Protein AF-A0A3N5GJE3-F1 (afdb_monomer_lite)

Radius of gyration: 15.93 Å; chains: 1; bounding box: 24×55×23 Å

Structure (mmCIF, N/CA/C/O backbone):
data_AF-A0A3N5GJE3-F1
#
_entry.id   AF-A0A3N5GJE3-F1
#
loop_
_atom_site.group_PDB
_atom_site.id
_atom_site.type_symbol
_atom_site.label_atom_id
_atom_site.label_alt_id
_atom_site.label_comp_id
_atom_site.label_asym_id
_atom_site.label_entity_id
_atom_site.label_seq_id
_atom_site.pdbx_PDB_ins_code
_atom_site.Cartn_x
_atom_site.Cartn_y
_atom_site.Cartn_z
_atom_site.occupancy
_atom_site.B_iso_or_equiv
_atom_site.auth_seq_id
_atom_site.auth_comp_id
_atom_site.auth_asym_id
_atom_site.auth_atom_id
_atom_site.pdbx_PDB_model_num
ATOM 1 N N . MET A 1 1 ? -4.814 -43.615 0.507 1.00 49.16 1 MET A N 1
ATOM 2 C CA . MET A 1 1 ? -3.958 -42.548 1.063 1.00 49.16 1 MET A CA 1
ATOM 3 C C . MET A 1 1 ? -3.158 -41.949 -0.083 1.00 49.16 1 MET A C 1
ATOM 5 O O . MET A 1 1 ? -2.176 -42.549 -0.493 1.00 49.16 1 MET A O 1
ATOM 9 N N . ALA A 1 2 ? -3.640 -40.852 -0.667 1.00 44.44 2 ALA A N 1
ATOM 10 C CA . ALA A 1 2 ? -2.940 -40.122 -1.722 1.00 44.44 2 ALA A CA 1
ATOM 11 C C . ALA A 1 2 ? -2.365 -38.843 -1.110 1.00 44.44 2 ALA A C 1
ATOM 13 O O . ALA A 1 2 ? -3.074 -38.128 -0.401 1.00 44.44 2 ALA A O 1
ATOM 14 N N . ALA A 1 3 ? -1.070 -38.626 -1.330 1.00 49.97 3 ALA A N 1
ATOM 15 C CA . ALA A 1 3 ? -0.343 -37.456 -0.875 1.00 49.97 3 ALA A CA 1
ATOM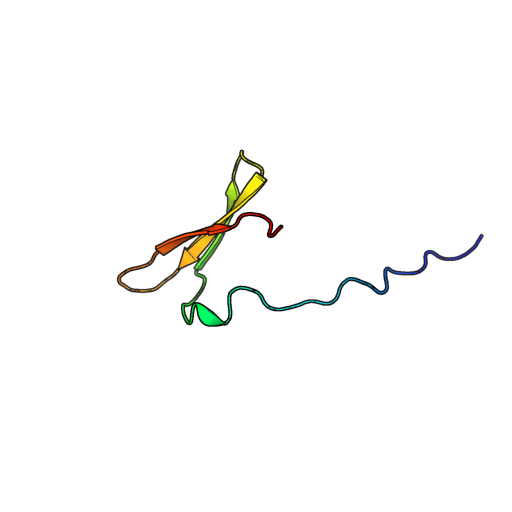 16 C C . ALA A 1 3 ? -1.003 -36.179 -1.408 1.00 49.97 3 ALA A C 1
ATOM 18 O O . ALA A 1 3 ? -1.408 -36.118 -2.570 1.00 49.97 3 ALA A O 1
ATOM 19 N N . ALA A 1 4 ? -1.106 -35.183 -0.530 1.00 55.16 4 ALA A N 1
ATOM 20 C CA . ALA A 1 4 ? -1.535 -33.837 -0.854 1.00 55.16 4 ALA A CA 1
ATOM 21 C C . ALA A 1 4 ? -0.755 -33.336 -2.075 1.00 55.16 4 ALA A C 1
ATOM 23 O O . ALA A 1 4 ? 0.467 -33.189 -2.021 1.00 55.16 4 ALA A O 1
ATOM 24 N N . ALA A 1 5 ? -1.467 -33.098 -3.176 1.00 57.50 5 ALA A N 1
ATOM 25 C CA . ALA A 1 5 ? -0.946 -32.303 -4.268 1.00 57.50 5 ALA A CA 1
ATOM 26 C C . ALA A 1 5 ? -0.620 -30.927 -3.679 1.00 57.50 5 ALA A C 1
ATOM 28 O O . ALA A 1 5 ? -1.522 -30.150 -3.368 1.00 57.50 5 ALA A O 1
ATOM 29 N N . GLY A 1 6 ? 0.667 -30.673 -3.431 1.00 59.28 6 GLY A N 1
ATOM 30 C CA . GLY A 1 6 ? 1.149 -29.344 -3.092 1.00 59.28 6 GLY A CA 1
ATOM 31 C C . GLY A 1 6 ? 0.664 -28.390 -4.175 1.00 59.28 6 GLY A C 1
ATOM 32 O O . GLY A 1 6 ? 0.898 -28.638 -5.355 1.00 59.28 6 GLY A O 1
ATOM 33 N N . TRP A 1 7 ? -0.082 -27.374 -3.758 1.00 65.75 7 TRP A N 1
ATOM 34 C CA . TRP A 1 7 ? -0.704 -26.361 -4.601 1.00 65.75 7 TRP A CA 1
ATOM 35 C C . TRP A 1 7 ? 0.212 -25.901 -5.755 1.00 65.75 7 TRP A C 1
ATOM 37 O O . TRP A 1 7 ? 1.249 -25.283 -5.493 1.00 65.75 7 TRP A O 1
ATOM 47 N N . PRO A 1 8 ? -0.126 -26.204 -7.029 1.00 62.50 8 PRO A N 1
ATOM 48 C CA . PRO A 1 8 ? 0.629 -25.742 -8.198 1.00 62.50 8 PRO A CA 1
ATOM 49 C C . PRO A 1 8 ? 0.455 -24.237 -8.508 1.00 62.50 8 PRO A C 1
ATOM 51 O O . PRO A 1 8 ? 0.897 -23.768 -9.552 1.00 62.50 8 PRO A O 1
ATOM 54 N N . ASP A 1 9 ? -0.163 -23.463 -7.619 1.00 66.06 9 ASP A N 1
ATOM 55 C CA . ASP A 1 9 ? -0.753 -22.150 -7.902 1.00 66.06 9 ASP A CA 1
ATOM 56 C C . ASP A 1 9 ? -0.174 -20.982 -7.085 1.00 66.06 9 ASP A C 1
ATOM 58 O O . ASP A 1 9 ? -0.514 -19.827 -7.333 1.00 66.06 9 ASP A O 1
ATOM 62 N N . SER A 1 10 ? 0.787 -21.217 -6.187 1.00 71.00 10 SER A N 1
ATOM 63 C CA . SER A 1 10 ? 1.478 -20.121 -5.483 1.00 71.00 10 SER A CA 1
ATOM 64 C C . SER A 1 10 ? 2.587 -19.488 -6.333 1.00 71.00 10 SER A C 1
ATOM 66 O O . SER A 1 10 ? 3.764 -19.480 -5.960 1.00 71.00 10 SER A O 1
ATOM 68 N N . VAL A 1 11 ? 2.226 -18.939 -7.496 1.00 79.38 11 VAL A N 1
ATOM 69 C CA . VAL A 1 11 ? 3.140 -18.104 -8.280 1.00 79.38 11 VAL A CA 1
ATOM 70 C C . VAL A 1 11 ? 3.329 -16.787 -7.537 1.00 79.38 11 VAL A C 1
ATOM 72 O O . VAL A 1 11 ? 2.418 -15.971 -7.416 1.00 79.38 11 VAL A O 1
ATOM 75 N N . ARG A 1 12 ? 4.542 -16.558 -7.034 1.00 82.94 12 ARG A N 1
ATOM 76 C CA . ARG A 1 12 ? 4.908 -15.269 -6.446 1.00 82.94 12 ARG A CA 1
ATOM 77 C C . ARG A 1 12 ? 5.056 -14.238 -7.556 1.00 82.94 12 ARG A C 1
ATOM 79 O O . ARG A 1 12 ? 6.076 -14.205 -8.243 1.00 82.94 12 ARG A O 1
ATOM 86 N N . VAL A 1 13 ? 4.051 -13.381 -7.705 1.00 83.62 13 VAL A N 1
ATOM 87 C CA . VAL A 1 13 ? 4.114 -12.231 -8.606 1.00 83.62 13 VAL A CA 1
ATOM 88 C C . VAL A 1 13 ? 4.429 -10.978 -7.786 1.00 83.62 13 VAL A C 1
ATOM 90 O O . VAL A 1 13 ? 3.740 -10.690 -6.809 1.00 83.62 13 VAL A O 1
ATOM 93 N N . PRO A 1 14 ? 5.475 -10.222 -8.136 1.00 87.00 14 PRO A N 1
ATOM 94 C CA . PRO A 1 14 ? 5.766 -8.961 -7.467 1.00 87.00 14 PRO A CA 1
ATOM 95 C C . PRO A 1 14 ? 4.686 -7.911 -7.751 1.00 87.00 14 PRO A C 1
ATOM 97 O O . PRO A 1 14 ? 4.382 -7.609 -8.906 1.00 87.00 14 PRO A O 1
ATOM 100 N N . LEU A 1 15 ? 4.159 -7.327 -6.677 1.00 89.44 15 LEU A N 1
ATOM 101 C CA . LEU A 1 15 ? 3.201 -6.224 -6.697 1.00 89.44 15 LEU A CA 1
ATOM 102 C C . LEU A 1 15 ? 3.921 -4.868 -6.648 1.00 89.44 15 LEU A C 1
ATOM 104 O O . LEU A 1 15 ? 5.091 -4.787 -6.278 1.00 89.44 15 LEU A O 1
ATOM 108 N N . LEU A 1 16 ? 3.210 -3.797 -7.019 1.00 91.94 16 LEU A N 1
ATOM 109 C CA . LEU A 1 16 ? 3.654 -2.398 -6.880 1.00 91.94 16 LEU A CA 1
ATOM 110 C C . LEU A 1 16 ? 4.963 -2.035 -7.606 1.00 91.94 16 LEU A C 1
ATOM 112 O O . LEU A 1 16 ? 5.602 -1.043 -7.264 1.00 91.94 16 LEU A O 1
ATOM 116 N N . ARG A 1 17 ? 5.362 -2.783 -8.642 1.00 90.94 17 ARG A N 1
ATOM 117 C CA . ARG A 1 17 ? 6.598 -2.500 -9.399 1.00 90.94 17 ARG A CA 1
ATOM 118 C C . ARG A 1 17 ? 6.676 -1.065 -9.931 1.00 90.94 17 ARG A C 1
ATOM 120 O O . ARG A 1 17 ? 7.749 -0.475 -9.907 1.00 90.94 17 ARG A O 1
ATOM 127 N N . ALA A 1 18 ? 5.547 -0.511 -10.368 1.00 91.62 18 ALA A N 1
ATOM 128 C CA . ALA A 1 18 ? 5.464 0.845 -10.909 1.00 91.62 18 ALA A CA 1
ATOM 129 C C . ALA A 1 18 ? 5.562 1.953 -9.842 1.00 91.62 18 ALA A C 1
ATOM 131 O O . ALA A 1 18 ? 5.652 3.123 -10.196 1.00 91.62 18 ALA A O 1
ATOM 132 N N . LEU A 1 19 ? 5.541 1.616 -8.545 1.00 92.25 19 LEU A N 1
ATOM 133 C CA . LEU A 1 19 ? 5.623 2.611 -7.474 1.00 92.25 19 LEU A CA 1
ATOM 134 C C . LEU A 1 19 ? 7.020 3.240 -7.380 1.00 92.25 19 LEU A C 1
ATOM 136 O O . LEU A 1 19 ? 7.131 4.380 -6.946 1.00 92.25 19 LEU A O 1
ATOM 140 N N . HIS A 1 20 ? 8.073 2.509 -7.771 1.00 91.75 20 HIS A N 1
ATOM 141 C CA . HIS A 1 20 ? 9.474 2.959 -7.740 1.00 91.75 20 HIS A CA 1
ATOM 142 C C . HIS A 1 20 ? 9.934 3.577 -6.402 1.00 91.75 20 HIS A C 1
ATOM 144 O O . HIS A 1 20 ? 10.860 4.380 -6.375 1.00 91.75 20 HIS A O 1
ATOM 150 N N . GLN A 1 21 ? 9.319 3.179 -5.285 1.00 94.25 21 GLN A N 1
ATOM 151 C CA . GLN A 1 21 ? 9.673 3.632 -3.937 1.00 94.25 21 GLN A CA 1
ATOM 152 C C . GLN A 1 21 ? 10.072 2.450 -3.063 1.00 94.25 21 GLN A C 1
ATOM 154 O O . GLN A 1 21 ? 9.579 1.329 -3.235 1.00 94.25 21 GLN A O 1
ATOM 159 N N . ARG A 1 22 ? 10.935 2.703 -2.076 1.00 94.81 22 ARG A N 1
ATOM 160 C CA . ARG A 1 22 ? 11.305 1.678 -1.102 1.00 94.81 22 ARG A C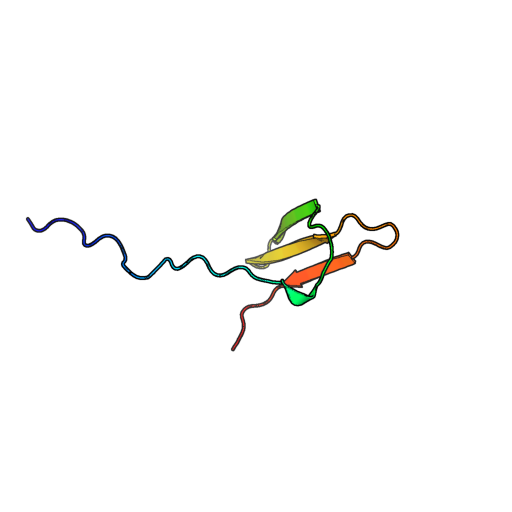A 1
ATOM 161 C C . ARG A 1 22 ? 10.184 1.481 -0.081 1.00 94.81 22 ARG A C 1
ATOM 163 O O . ARG A 1 22 ? 9.793 2.411 0.624 1.00 94.81 22 ARG A O 1
ATOM 170 N N . ILE A 1 23 ? 9.720 0.239 0.038 1.00 96.06 23 ILE A N 1
ATOM 171 C CA . ILE A 1 23 ? 8.783 -0.174 1.087 1.00 96.06 23 ILE A CA 1
ATOM 172 C C . ILE A 1 23 ? 9.537 -0.264 2.420 1.00 96.06 23 ILE A C 1
ATOM 174 O O . ILE A 1 23 ? 10.578 -0.916 2.520 1.00 96.06 23 ILE A O 1
ATOM 178 N N . ARG A 1 24 ? 9.014 0.415 3.443 1.00 97.12 24 ARG A N 1
ATOM 179 C CA . ARG A 1 24 ? 9.550 0.441 4.808 1.00 97.12 24 ARG A CA 1
ATOM 180 C C . ARG A 1 24 ? 8.875 -0.578 5.711 1.00 97.12 24 ARG A C 1
ATOM 182 O O . ARG A 1 24 ? 9.572 -1.249 6.464 1.00 97.12 24 ARG A O 1
ATOM 189 N N . ASP A 1 25 ? 7.549 -0.625 5.670 1.00 97.81 25 ASP A N 1
ATOM 190 C CA . ASP A 1 25 ? 6.731 -1.473 6.535 1.00 97.81 25 ASP A CA 1
ATOM 191 C C . ASP A 1 25 ? 5.433 -1.856 5.811 1.00 97.81 25 ASP A C 1
ATOM 193 O O . ASP A 1 25 ? 4.965 -1.120 4.935 1.00 97.81 25 ASP A O 1
ATOM 197 N N . VAL A 1 26 ? 4.872 -3.004 6.185 1.00 97.50 26 VAL A N 1
ATOM 198 C CA . VAL A 1 26 ? 3.589 -3.518 5.694 1.00 97.50 26 VAL A CA 1
ATOM 199 C C . VAL A 1 26 ? 2.811 -4.060 6.887 1.00 97.50 26 VAL A C 1
ATOM 201 O O . VAL A 1 26 ? 3.319 -4.903 7.625 1.00 97.50 26 VAL A O 1
ATOM 204 N N . ARG A 1 27 ? 1.578 -3.589 7.077 1.00 98.06 27 ARG A N 1
ATOM 205 C CA . ARG A 1 27 ? 0.703 -4.013 8.178 1.00 98.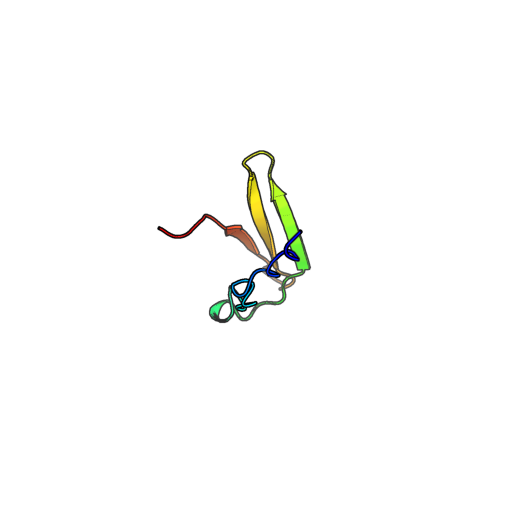06 27 ARG A CA 1
ATOM 206 C C . ARG A 1 27 ? -0.688 -4.339 7.673 1.00 98.06 27 ARG A C 1
ATOM 208 O O . ARG A 1 27 ? -1.206 -3.633 6.816 1.00 98.06 27 ARG A O 1
ATOM 215 N N . GLU A 1 28 ? -1.293 -5.372 8.239 1.00 98.12 28 GLU A N 1
ATOM 216 C CA . GLU A 1 28 ? -2.725 -5.616 8.094 1.00 98.12 28 GLU A CA 1
ATOM 217 C C . GLU A 1 28 ? -3.486 -4.721 9.081 1.00 98.12 28 GLU A C 1
ATOM 219 O O . GLU A 1 28 ? -3.122 -4.629 10.259 1.00 98.12 28 GLU A O 1
ATOM 224 N N . GLY A 1 29 ? -4.491 -4.002 8.587 1.00 97.69 29 GLY A N 1
ATOM 225 C CA . GLY A 1 29 ? -5.386 -3.199 9.408 1.00 97.69 29 GLY A CA 1
ATOM 226 C C . GLY A 1 29 ? -6.490 -4.046 10.053 1.00 97.69 29 GLY A C 1
ATOM 227 O O . GLY A 1 29 ? -6.738 -5.176 9.640 1.00 97.69 29 GLY A O 1
ATOM 228 N N . PRO A 1 30 ? -7.213 -3.504 11.050 1.00 97.88 30 PRO A N 1
ATOM 229 C CA . PRO A 1 30 ? -8.375 -4.179 11.641 1.00 97.88 30 PRO A CA 1
ATOM 230 C C . PRO A 1 30 ? -9.540 -4.365 10.650 1.00 97.88 30 PRO A C 1
ATOM 232 O O . PRO A 1 30 ? -10.494 -5.078 10.946 1.00 97.88 30 PRO A O 1
ATOM 235 N N . ASP A 1 31 ? -9.469 -3.709 9.492 1.00 97.56 31 ASP A N 1
ATOM 236 C CA . ASP A 1 31 ? -10.364 -3.846 8.343 1.00 97.56 31 ASP A CA 1
ATOM 237 C C . ASP A 1 31 ? -9.977 -5.001 7.398 1.00 97.56 31 ASP A C 1
ATOM 239 O O . ASP A 1 31 ? -10.683 -5.248 6.422 1.00 97.56 31 ASP A O 1
ATOM 243 N N . GLY A 1 32 ? -8.874 -5.707 7.670 1.00 97.38 32 GLY A N 1
ATOM 244 C CA . GLY A 1 32 ? -8.356 -6.790 6.831 1.00 97.38 32 GLY A CA 1
ATOM 245 C C . GLY A 1 32 ? -7.628 -6.317 5.567 1.00 97.38 32 GLY A C 1
ATOM 246 O O . GLY A 1 32 ? -7.334 -7.130 4.691 1.00 97.38 32 GLY A O 1
ATOM 247 N N . LEU A 1 33 ? -7.343 -5.015 5.433 1.00 98.00 33 LEU A N 1
ATOM 248 C CA . LEU A 1 33 ? -6.611 -4.455 4.292 1.00 98.00 33 LEU A CA 1
ATOM 249 C C . LEU A 1 33 ? -5.121 -4.287 4.603 1.00 98.00 33 LEU A C 1
ATOM 251 O O . LEU A 1 33 ? -4.713 -4.184 5.760 1.00 98.00 33 LEU A O 1
ATOM 255 N N . LEU A 1 34 ? -4.289 -4.223 3.558 1.00 97.44 34 LEU A N 1
ATOM 256 C CA . LEU A 1 34 ? -2.850 -4.001 3.711 1.00 97.44 34 LEU A CA 1
ATOM 257 C C . LEU A 1 34 ? -2.505 -2.513 3.621 1.00 97.44 34 LEU A C 1
ATOM 259 O O . LEU A 1 34 ? -2.868 -1.824 2.667 1.00 97.44 34 LEU A O 1
ATOM 263 N N . TYR A 1 35 ? -1.722 -2.049 4.586 1.00 97.69 35 TYR A N 1
ATOM 264 C CA . TYR A 1 35 ? -1.202 -0.695 4.686 1.00 97.69 35 TYR A CA 1
ATOM 265 C C . TYR A 1 35 ? 0.313 -0.711 4.498 1.00 97.69 35 TYR A C 1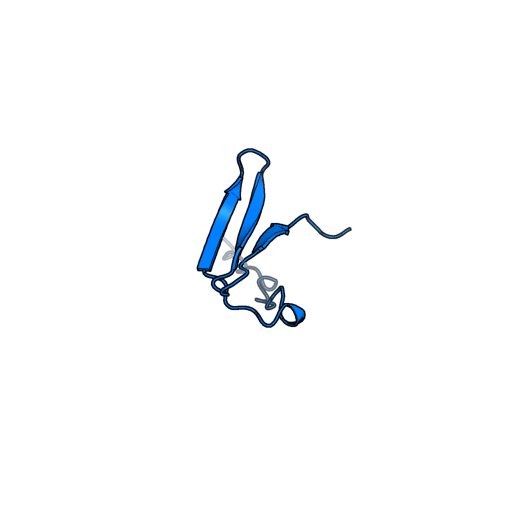
ATOM 267 O O . TYR A 1 35 ? 1.031 -1.397 5.227 1.00 97.69 35 TYR A O 1
ATOM 275 N N . VAL A 1 36 ? 0.802 0.049 3.518 1.00 97.62 36 VAL A N 1
ATOM 276 C CA . VAL A 1 36 ? 2.216 0.080 3.123 1.00 97.62 36 VAL A CA 1
ATOM 277 C C . VAL A 1 36 ? 2.797 1.463 3.375 1.00 97.62 36 VAL A C 1
ATOM 279 O O . VAL A 1 36 ? 2.286 2.455 2.858 1.00 97.62 36 VAL A O 1
ATOM 282 N N . LEU A 1 37 ? 3.890 1.523 4.136 1.00 97.75 37 LEU A N 1
ATOM 283 C CA . LEU A 1 37 ? 4.647 2.752 4.374 1.00 97.75 37 LEU A CA 1
ATOM 284 C C . LEU A 1 37 ? 5.870 2.800 3.454 1.00 97.75 37 LEU A C 1
ATOM 286 O O . LEU A 1 37 ? 6.642 1.839 3.419 1.00 97.75 37 LEU A O 1
ATOM 290 N N . THR A 1 38 ? 6.095 3.915 2.757 1.00 97.12 38 THR A N 1
ATOM 291 C CA . THR A 1 38 ? 7.322 4.131 1.967 1.00 97.12 38 THR A CA 1
ATOM 292 C C . THR A 1 38 ? 8.364 4.947 2.741 1.00 97.12 38 THR A C 1
ATOM 294 O O . THR A 1 38 ? 8.029 5.694 3.661 1.00 97.12 38 THR A O 1
ATOM 297 N N . SER A 1 39 ? 9.653 4.756 2.437 1.00 96.38 39 SER A N 1
ATOM 298 C CA . SER A 1 39 ? 10.765 5.386 3.179 1.00 96.38 39 SER A CA 1
ATOM 299 C C . SER A 1 39 ? 11.351 6.653 2.546 1.00 96.38 39 SER A C 1
ATOM 301 O O . SER A 1 39 ? 12.427 7.073 2.961 1.00 96.38 39 SER A O 1
ATOM 303 N N . GLU A 1 40 ? 10.696 7.248 1.551 1.00 92.56 40 GLU A N 1
ATOM 304 C CA . GLU A 1 40 ? 11.189 8.476 0.911 1.00 92.56 40 GLU A CA 1
ATOM 305 C C . GLU A 1 40 ? 11.025 9.713 1.818 1.00 92.56 40 GLU A C 1
ATOM 307 O O . GLU A 1 40 ? 10.246 9.698 2.773 1.00 92.56 40 GLU A O 1
ATOM 312 N N . ASN A 1 41 ? 11.719 10.817 1.503 1.00 90.56 41 ASN A N 1
ATOM 313 C CA . ASN A 1 41 ? 11.619 12.081 2.261 1.00 90.56 41 ASN A CA 1
ATOM 314 C C . ASN A 1 41 ? 10.178 12.618 2.334 1.00 90.56 41 ASN A C 1
ATOM 316 O O . ASN A 1 41 ? 9.784 13.219 3.330 1.00 90.56 41 ASN A O 1
ATOM 320 N N . GLN A 1 42 ? 9.392 12.376 1.284 1.00 91.12 42 GLN A N 1
ATOM 321 C CA . GLN A 1 42 ? 7.944 12.576 1.252 1.00 91.12 42 GLN A CA 1
ATOM 322 C C . GLN A 1 42 ? 7.254 11.210 1.162 1.00 91.12 42 GLN A C 1
ATOM 324 O O . GLN A 1 42 ? 6.601 10.891 0.172 1.00 91.12 42 GLN A O 1
ATOM 329 N N . GLY A 1 43 ? 7.481 10.368 2.172 1.00 92.88 43 GLY A N 1
ATOM 330 C CA . GLY A 1 43 ? 6.912 9.026 2.236 1.00 92.88 43 GLY A CA 1
ATOM 331 C C . GLY A 1 43 ? 5.383 9.033 2.194 1.00 92.88 43 GLY A C 1
ATOM 332 O O . GLY A 1 43 ? 4.729 9.982 2.627 1.00 92.88 43 GLY A O 1
ATOM 333 N N . ALA A 1 44 ? 4.815 7.947 1.682 1.00 95.88 44 ALA A N 1
ATOM 334 C CA . ALA A 1 44 ? 3.381 7.745 1.556 1.00 95.88 44 ALA A CA 1
ATOM 335 C C . ALA A 1 44 ? 2.918 6.581 2.437 1.00 95.88 44 ALA A C 1
ATOM 337 O O . ALA A 1 44 ? 3.627 5.584 2.602 1.00 95.88 44 ALA A O 1
ATOM 338 N N . LEU A 1 45 ? 1.699 6.707 2.961 1.00 96.88 45 LEU A N 1
ATOM 339 C CA . LEU A 1 45 ? 0.928 5.594 3.498 1.00 96.88 45 LEU A CA 1
ATOM 340 C C . LEU A 1 45 ? -0.095 5.183 2.437 1.00 96.88 45 LEU A C 1
ATOM 342 O O . LEU A 1 45 ? -1.014 5.943 2.135 1.00 96.88 45 LEU A O 1
ATOM 346 N N . LEU A 1 46 ? 0.083 3.999 1.858 1.00 96.69 46 LEU A N 1
ATOM 347 C CA . LEU A 1 46 ? -0.804 3.446 0.837 1.00 96.69 46 LEU A CA 1
ATOM 348 C C . LEU A 1 46 ? -1.729 2.404 1.465 1.00 96.69 46 LEU A C 1
ATOM 350 O O . LEU A 1 46 ? -1.268 1.575 2.248 1.00 96.69 46 LEU A O 1
ATOM 354 N N . ARG A 1 47 ? -3.006 2.413 1.078 1.00 97.31 47 ARG A N 1
ATOM 355 C CA . ARG A 1 47 ? -3.965 1.340 1.369 1.00 97.31 47 ARG A CA 1
ATOM 356 C C . ARG A 1 47 ? -4.130 0.481 0.121 1.00 97.31 47 ARG A C 1
ATOM 358 O O . ARG A 1 47 ? -4.386 1.017 -0.955 1.00 97.31 47 ARG A O 1
ATOM 365 N N . ILE A 1 48 ? -3.973 -0.829 0.260 1.00 96.19 48 ILE A N 1
ATOM 366 C CA . ILE A 1 48 ? -4.173 -1.796 -0.820 1.00 96.19 48 ILE A CA 1
ATOM 367 C C . ILE A 1 48 ? -5.514 -2.481 -0.609 1.00 96.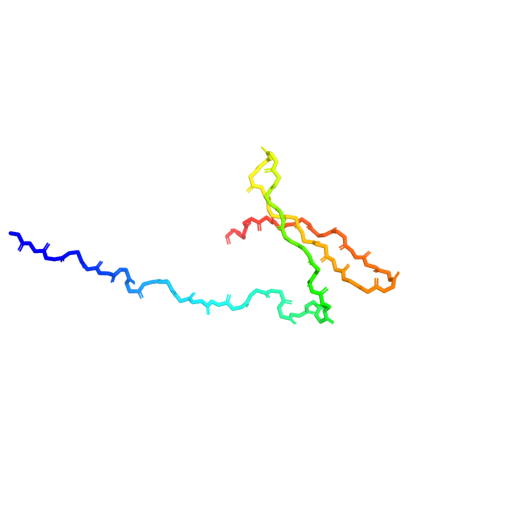19 48 ILE A C 1
ATOM 369 O O . ILE A 1 48 ? -5.767 -3.061 0.446 1.00 96.19 48 ILE A O 1
ATOM 373 N N . GLU A 1 49 ? -6.334 -2.446 -1.649 1.00 95.19 49 GLU A N 1
ATOM 374 C CA . GLU A 1 49 ? -7.594 -3.172 -1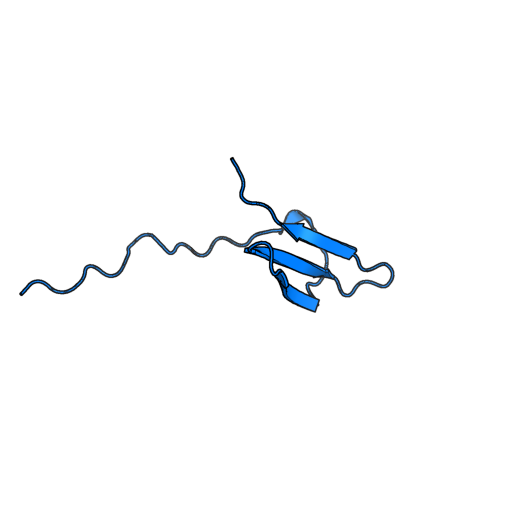.729 1.00 95.19 49 GLU A CA 1
ATOM 375 C C . GLU A 1 49 ? -7.472 -4.314 -2.745 1.00 95.19 49 GLU A C 1
ATOM 377 O O . GLU A 1 49 ? -6.659 -4.222 -3.675 1.00 95.19 49 GLU A O 1
ATOM 382 N N . PRO A 1 50 ? -8.248 -5.400 -2.588 1.00 92.94 50 PRO A N 1
ATOM 383 C CA . PRO A 1 50 ? -8.356 -6.424 -3.615 1.00 92.94 50 PRO A CA 1
ATOM 384 C C . PRO A 1 50 ? -8.765 -5.817 -4.960 1.00 92.94 50 PRO A C 1
ATOM 386 O O . PRO A 1 50 ? -9.659 -4.974 -5.028 1.00 92.94 50 PRO A O 1
ATOM 389 N N . GLY A 1 51 ? -8.112 -6.261 -6.034 1.00 86.44 51 GLY A N 1
ATOM 390 C CA . GLY A 1 51 ? -8.591 -5.982 -7.385 1.00 86.44 51 GLY A CA 1
ATOM 391 C C . GLY A 1 51 ? -9.900 -6.727 -7.655 1.00 86.44 51 GLY A C 1
ATOM 392 O O . GLY A 1 51 ? -10.154 -7.772 -7.056 1.00 86.44 51 GLY A O 1
ATOM 393 N N . SER A 1 52 ? -10.719 -6.178 -8.548 1.00 77.19 52 SER A N 1
ATOM 394 C CA . SER A 1 52 ? -11.917 -6.829 -9.097 1.00 77.19 52 SER A CA 1
ATOM 395 C C . SER A 1 52 ? -11.579 -7.902 -10.123 1.00 77.19 52 SER A C 1
ATOM 397 O O . SER A 1 52 ? -10.649 -7.629 -10.920 1.00 77.19 52 SER A O 1
#

Secondary structure (DSSP, 8-state):
-------TT---PPP-GGG-S-EEEEEE-TTS-EEEEE-STT--EEEE----

pLDDT: mean 86.73, std 15.16, range [44.44, 98.12]

Sequence (52 aa):
MAAAAGWPDSVRVPLLRALHQRIRDVREGPDGLLYVLTSENQGALLRIEPGS

Foldseek 3Di:
DDDDPDDPPPDDDDPPPVVPFAWDDWDQDPVRWIWTWTDDPPIDTDTDDDDD